Protein AF-A0A7C2FKB6-F1 (afdb_monomer_lite)

Radius of gyration: 24.94 Å; chains: 1; bounding box: 78×29×60 Å

Structure (mmCIF, N/CA/C/O backbone):
data_AF-A0A7C2FKB6-F1
#
_entry.id   AF-A0A7C2FKB6-F1
#
loop_
_atom_site.group_PDB
_atom_site.id
_atom_site.type_symbol
_atom_site.label_atom_id
_atom_site.label_alt_id
_atom_site.label_comp_id
_atom_site.label_asym_id
_atom_site.label_entity_id
_atom_site.label_seq_id
_atom_site.pdbx_PDB_ins_code
_atom_site.Cartn_x
_atom_site.Cartn_y
_atom_site.Cartn_z
_atom_site.occupancy
_atom_site.B_iso_or_equiv
_atom_site.auth_seq_id
_atom_site.auth_comp_id
_atom_site.auth_asym_id
_atom_site.auth_atom_id
_atom_site.pdbx_PDB_model_num
ATOM 1 N N . MET A 1 1 ? -55.615 -13.696 25.675 1.00 53.31 1 MET A N 1
ATOM 2 C CA . MET A 1 1 ? -54.176 -14.030 25.564 1.00 53.31 1 MET A CA 1
ATOM 3 C C . MET A 1 1 ? -53.402 -12.945 26.305 1.00 53.31 1 MET A C 1
ATOM 5 O O . MET A 1 1 ? -53.569 -11.784 25.963 1.00 53.31 1 MET A O 1
ATOM 9 N N . ARG A 1 2 ? -52.676 -13.266 27.385 1.00 56.66 2 ARG A N 1
ATOM 10 C CA . ARG A 1 2 ? -51.938 -12.260 28.176 1.00 56.66 2 ARG A CA 1
ATOM 11 C C . ARG A 1 2 ? -50.596 -11.983 27.500 1.00 56.66 2 ARG A C 1
ATOM 13 O O . ARG A 1 2 ? -49.701 -12.819 27.567 1.00 56.66 2 ARG A O 1
ATOM 20 N N . GLN A 1 3 ? -50.482 -10.831 26.847 1.00 67.38 3 GLN A N 1
ATOM 21 C CA . GLN A 1 3 ? -49.203 -10.312 26.373 1.00 67.38 3 GLN A CA 1
ATOM 22 C C . GLN A 1 3 ? -48.366 -9.927 27.600 1.00 67.38 3 GLN A C 1
ATOM 24 O O . GLN A 1 3 ? -48.766 -9.066 28.383 1.00 67.38 3 GLN A O 1
ATOM 29 N N . ARG A 1 4 ? -47.243 -10.618 27.818 1.00 73.94 4 ARG A N 1
ATOM 30 C CA . ARG A 1 4 ? -46.243 -10.221 28.813 1.00 73.94 4 ARG A CA 1
ATOM 31 C C . ARG A 1 4 ? -45.438 -9.075 28.200 1.00 73.94 4 ARG A C 1
ATOM 33 O O . ARG A 1 4 ? -44.721 -9.294 27.231 1.00 73.94 4 ARG A O 1
ATOM 40 N N . GLY A 1 5 ? -45.635 -7.862 28.711 1.00 76.00 5 GLY A N 1
ATOM 41 C CA . GLY A 1 5 ? -44.817 -6.703 28.360 1.00 76.00 5 GLY A CA 1
ATOM 42 C C . GLY A 1 5 ? -43.440 -6.789 29.018 1.00 76.00 5 GLY A C 1
ATOM 43 O O . GLY A 1 5 ? -43.306 -7.371 30.094 1.00 76.00 5 GLY A O 1
ATOM 44 N N . PHE A 1 6 ? -42.436 -6.221 28.355 1.00 77.75 6 PHE A N 1
ATOM 45 C CA . PHE A 1 6 ? -41.070 -6.098 28.864 1.00 77.75 6 PHE A CA 1
ATOM 46 C C . PHE A 1 6 ? -41.044 -5.232 30.132 1.00 77.75 6 PHE A C 1
ATOM 48 O O . PHE A 1 6 ? -41.723 -4.203 30.191 1.00 77.75 6 PHE A O 1
ATOM 55 N N . SER A 1 7 ? -40.259 -5.618 31.139 1.00 90.12 7 SER A N 1
ATOM 56 C CA . SER A 1 7 ? -40.026 -4.774 32.312 1.00 90.12 7 SER A CA 1
ATOM 57 C C . SER A 1 7 ? -39.153 -3.572 31.944 1.00 90.12 7 SER A C 1
ATOM 59 O O . SER A 1 7 ? -38.184 -3.691 31.193 1.00 90.12 7 SER A O 1
ATOM 61 N N . VAL A 1 8 ? -39.434 -2.404 32.530 1.00 87.81 8 VAL A N 1
ATOM 62 C CA . VAL A 1 8 ? -38.560 -1.221 32.405 1.00 87.81 8 VAL A CA 1
ATOM 63 C C . VAL A 1 8 ? -37.148 -1.535 32.916 1.00 87.81 8 VAL A C 1
ATOM 65 O O . VAL A 1 8 ? -36.162 -1.077 32.344 1.00 87.81 8 VAL A O 1
ATOM 68 N N . VAL A 1 9 ? -37.038 -2.376 33.948 1.00 92.19 9 VAL A N 1
ATOM 69 C CA . VAL A 1 9 ? -35.746 -2.803 34.503 1.00 92.19 9 VAL A CA 1
ATOM 70 C C . VAL A 1 9 ? -34.981 -3.690 33.516 1.00 92.19 9 VAL A C 1
ATOM 72 O O . VAL A 1 9 ? -33.766 -3.554 33.397 1.00 92.19 9 VAL A O 1
ATOM 75 N N . GLU A 1 10 ? -35.671 -4.548 32.760 1.00 91.50 10 GLU A N 1
ATOM 76 C CA . GLU A 1 10 ? -35.038 -5.376 31.721 1.00 91.50 10 GLU A CA 1
ATOM 77 C C . GLU A 1 10 ? -34.448 -4.519 30.601 1.00 91.50 10 GLU A C 1
ATOM 79 O O . GLU A 1 10 ? -33.323 -4.763 30.164 1.00 91.50 10 GLU A O 1
ATOM 84 N N . LEU A 1 11 ? -35.168 -3.478 30.174 1.00 90.56 11 LEU A N 1
ATOM 85 C CA . LEU A 1 11 ? -34.663 -2.556 29.160 1.00 90.56 11 LEU A CA 1
ATOM 86 C C . LEU A 1 11 ? -33.451 -1.758 29.675 1.00 90.56 11 LEU A C 1
ATOM 88 O O . LEU A 1 11 ? -32.474 -1.586 28.947 1.00 90.56 11 LEU A O 1
ATOM 92 N N . LEU A 1 12 ? -33.478 -1.321 30.938 1.00 93.06 12 LEU A N 1
ATOM 93 C CA . LEU A 1 12 ? -32.374 -0.576 31.552 1.00 93.06 12 LEU A CA 1
ATOM 94 C C . LEU A 1 12 ? -31.088 -1.404 31.644 1.00 93.06 12 LEU A C 1
ATOM 96 O O . LEU A 1 12 ? -30.017 -0.920 31.276 1.00 93.06 12 LEU A O 1
ATOM 100 N N . VAL A 1 13 ? -31.183 -2.661 32.088 1.00 93.62 13 VAL A N 1
ATOM 101 C CA . VAL A 1 13 ? -30.019 -3.558 32.157 1.00 93.62 13 VAL A CA 1
ATOM 102 C C . VAL A 1 13 ? -29.491 -3.867 30.754 1.00 93.62 13 VAL A C 1
ATOM 104 O O . VAL A 1 13 ? -28.278 -3.855 30.544 1.00 93.62 13 VAL A O 1
ATOM 107 N N . ALA A 1 14 ? -30.372 -4.069 29.770 1.00 93.94 14 ALA A N 1
ATOM 108 C CA . ALA A 1 14 ? -29.958 -4.306 28.389 1.00 93.94 14 ALA A CA 1
ATOM 109 C C . ALA A 1 14 ? -29.161 -3.123 27.810 1.00 93.94 14 ALA A C 1
ATOM 111 O O . ALA A 1 14 ? -28.090 -3.321 27.235 1.00 93.94 14 ALA A O 1
ATOM 112 N N . MET A 1 15 ? -29.630 -1.887 28.010 1.00 93.56 15 MET A N 1
ATOM 113 C CA . MET A 1 15 ? -28.912 -0.692 27.551 1.00 93.56 15 MET A CA 1
ATOM 114 C C . MET A 1 15 ? -27.571 -0.509 28.272 1.00 93.56 15 MET A C 1
ATOM 116 O O . MET A 1 15 ? -26.589 -0.136 27.631 1.00 93.56 15 MET A O 1
ATOM 120 N N . ALA A 1 16 ? -27.499 -0.823 29.571 1.00 94.94 16 ALA A N 1
ATOM 121 C CA . ALA A 1 16 ? -26.249 -0.786 30.328 1.00 94.94 16 ALA A CA 1
ATOM 122 C C . ALA A 1 16 ? -25.201 -1.761 29.762 1.00 94.94 16 ALA A C 1
ATOM 124 O O . ALA A 1 16 ? -24.047 -1.380 29.570 1.00 94.94 16 ALA A O 1
ATOM 125 N N . VAL A 1 17 ? -25.600 -2.991 29.421 1.00 94.62 17 VAL A N 1
ATOM 126 C CA . VAL A 1 17 ? -24.695 -3.976 28.804 1.00 94.62 17 VAL A CA 1
ATOM 127 C C . VAL A 1 17 ? -24.233 -3.514 27.417 1.00 94.62 17 VAL A C 1
ATOM 129 O O . VAL A 1 17 ? -23.036 -3.555 27.131 1.00 94.62 17 VAL A O 1
ATOM 132 N N . VAL A 1 18 ? -25.140 -3.012 26.569 1.00 93.56 18 VAL A N 1
ATOM 133 C CA . VAL A 1 18 ? -24.782 -2.502 25.230 1.00 93.56 18 VAL A CA 1
ATOM 134 C C . VAL A 1 18 ? -23.832 -1.303 25.318 1.00 93.56 18 VAL A C 1
ATOM 136 O O . VAL A 1 18 ? -22.884 -1.234 24.539 1.00 93.56 18 VAL A O 1
ATOM 139 N N . ALA A 1 19 ? -24.020 -0.395 26.282 1.00 94.38 19 ALA A N 1
ATOM 140 C CA . ALA A 1 19 ? -23.134 0.751 26.486 1.00 94.38 19 ALA A CA 1
ATOM 141 C C . ALA A 1 19 ? -21.702 0.326 26.861 1.00 94.38 19 ALA A C 1
ATOM 143 O O . ALA A 1 19 ? -20.738 0.854 26.304 1.00 94.38 19 ALA A O 1
ATOM 144 N N . ILE A 1 20 ? -21.560 -0.667 27.747 1.00 93.50 20 ILE A N 1
ATOM 145 C CA . ILE A 1 20 ? -20.255 -1.227 28.132 1.00 93.50 20 ILE A CA 1
ATOM 146 C C . ILE A 1 20 ? -19.579 -1.879 26.918 1.00 93.50 20 ILE A C 1
ATOM 148 O O . ILE A 1 20 ? -18.412 -1.605 26.643 1.00 93.50 20 ILE A O 1
ATOM 152 N N . LEU A 1 21 ? -20.308 -2.698 26.152 1.00 92.94 21 LEU A N 1
ATOM 153 C CA . LEU A 1 21 ? -19.768 -3.347 24.952 1.00 92.94 21 LEU A CA 1
ATOM 154 C C . LEU A 1 21 ? -19.347 -2.322 23.887 1.00 92.94 21 LEU A C 1
ATOM 156 O O . LEU A 1 21 ? -18.250 -2.421 23.335 1.00 92.94 21 LEU A O 1
ATOM 160 N N . ALA A 1 22 ? -20.179 -1.310 23.626 1.00 88.69 22 ALA A N 1
ATOM 161 C CA . ALA A 1 22 ? -19.892 -0.269 22.644 1.00 88.69 22 ALA A CA 1
ATOM 162 C C . ALA A 1 22 ? -18.623 0.527 22.995 1.00 88.69 22 ALA A C 1
ATOM 164 O O . ALA A 1 22 ? -17.810 0.795 22.107 1.00 88.69 22 ALA A O 1
ATOM 165 N N . ALA A 1 23 ? -18.407 0.834 24.279 1.00 88.94 23 ALA A N 1
ATOM 166 C CA . ALA A 1 23 ? -17.229 1.566 24.747 1.00 88.94 23 ALA A CA 1
ATOM 167 C C . ALA A 1 23 ? -15.903 0.851 24.419 1.00 88.94 23 ALA A C 1
ATOM 169 O O . ALA A 1 23 ? -14.921 1.507 24.071 1.00 88.94 23 ALA A O 1
ATOM 170 N N . PHE A 1 24 ? -15.868 -0.486 24.464 1.00 85.00 24 PHE A N 1
ATOM 171 C CA . PHE A 1 24 ? -14.672 -1.261 24.106 1.00 85.00 24 PHE A CA 1
ATOM 172 C C . PHE A 1 24 ? -14.496 -1.464 22.592 1.00 85.00 24 PHE A C 1
ATOM 174 O O . PHE A 1 24 ? -13.364 -1.580 22.113 1.00 85.00 24 PHE A O 1
ATOM 181 N N . ILE A 1 25 ? -15.591 -1.522 21.827 1.00 84.00 25 ILE A N 1
ATOM 182 C CA . ILE A 1 25 ? -15.566 -1.857 20.392 1.00 84.00 25 ILE A CA 1
ATOM 183 C C . ILE A 1 25 ? -15.126 -0.665 19.527 1.00 84.00 25 ILE A C 1
ATOM 185 O O . ILE A 1 25 ? -14.315 -0.841 18.615 1.00 84.00 25 ILE A O 1
ATOM 189 N N . ILE A 1 26 ? -15.614 0.545 19.817 1.00 78.06 26 ILE A N 1
ATOM 190 C CA . ILE A 1 26 ? -15.359 1.756 19.013 1.00 78.06 26 ILE A CA 1
ATOM 191 C C . ILE A 1 26 ? -13.858 2.044 18.783 1.00 78.06 26 ILE A C 1
ATOM 193 O O . ILE A 1 26 ? -13.469 2.191 17.619 1.00 78.06 26 ILE A O 1
ATOM 197 N N . PRO A 1 27 ? -12.979 2.086 19.810 1.00 74.56 27 PRO A N 1
ATOM 198 C CA . PRO A 1 27 ? -11.566 2.410 19.591 1.00 74.56 27 PRO A CA 1
ATOM 199 C C . PRO A 1 27 ? -10.828 1.339 18.774 1.00 74.56 27 PRO A C 1
ATOM 201 O O . PRO A 1 27 ? -9.968 1.664 17.956 1.00 74.56 27 PRO A O 1
ATOM 204 N N . ARG A 1 28 ? -11.187 0.058 18.938 1.00 71.00 28 ARG A N 1
ATOM 205 C CA . ARG A 1 28 ? -10.584 -1.045 18.170 1.00 71.00 28 ARG A CA 1
ATOM 206 C C . ARG A 1 28 ? -11.005 -1.027 16.703 1.00 71.00 28 ARG A C 1
ATOM 208 O O . ARG A 1 28 ? -10.193 -1.318 15.827 1.00 71.00 28 ARG A O 1
ATOM 215 N N . TYR A 1 29 ? -12.256 -0.666 16.433 1.00 73.50 29 TYR A N 1
ATOM 216 C CA . TYR A 1 29 ? -12.793 -0.624 15.077 1.00 73.50 29 TYR A CA 1
ATOM 217 C C . TYR A 1 29 ? -12.130 0.457 14.210 1.00 73.50 29 TYR A C 1
ATOM 219 O O . TYR A 1 29 ? -11.814 0.208 13.046 1.00 73.50 29 TYR A O 1
ATOM 227 N N . ALA A 1 30 ? -11.859 1.635 14.784 1.00 70.62 30 ALA A N 1
ATOM 228 C CA . ALA A 1 30 ? -11.190 2.729 14.079 1.00 70.62 30 ALA A CA 1
ATOM 229 C C . ALA A 1 30 ? -9.748 2.371 13.671 1.00 70.62 30 ALA A C 1
ATOM 231 O O . ALA A 1 30 ? -9.355 2.596 12.528 1.00 70.62 30 ALA A O 1
ATOM 232 N N . ALA A 1 31 ? -8.980 1.748 14.572 1.00 69.81 31 ALA A N 1
ATOM 233 C CA . ALA A 1 31 ? -7.616 1.310 14.275 1.00 69.81 31 ALA A CA 1
ATOM 234 C C . ALA A 1 31 ? -7.582 0.206 13.200 1.00 69.81 31 ALA A C 1
ATOM 236 O O . ALA A 1 31 ? -6.798 0.287 12.257 1.00 69.81 31 ALA A O 1
ATOM 237 N N . SER A 1 32 ? -8.479 -0.783 13.295 1.00 69.94 32 SER A N 1
ATOM 238 C CA . SER A 1 32 ? -8.534 -1.909 12.353 1.00 69.94 32 SER A CA 1
ATOM 239 C C . SER A 1 32 ? -8.853 -1.477 10.919 1.00 69.94 32 SER A C 1
ATOM 241 O O . SER A 1 32 ? -8.272 -2.027 9.985 1.00 69.94 32 SER A O 1
ATOM 243 N N . ARG A 1 33 ? -9.721 -0.474 10.722 1.00 73.00 33 ARG A N 1
ATOM 244 C CA . ARG A 1 33 ? -10.016 0.061 9.382 1.00 73.00 33 ARG A CA 1
ATOM 245 C C . ARG A 1 33 ? -8.803 0.725 8.737 1.00 73.00 33 ARG A C 1
ATOM 247 O O . ARG A 1 33 ? -8.547 0.482 7.561 1.00 73.00 33 ARG A O 1
ATOM 254 N N . ASN A 1 34 ? -8.049 1.514 9.498 1.00 72.56 34 ASN A N 1
ATOM 255 C CA . ASN A 1 34 ? -6.856 2.187 8.984 1.00 72.56 34 ASN A CA 1
ATOM 256 C C . ASN A 1 34 ? -5.767 1.175 8.607 1.00 72.56 34 ASN A C 1
ATOM 258 O O . ASN A 1 34 ? -5.166 1.289 7.543 1.00 72.56 34 ASN A O 1
ATOM 262 N N . THR A 1 35 ? -5.553 0.150 9.436 1.00 75.06 35 THR A N 1
ATOM 263 C CA . THR A 1 35 ? -4.607 -0.932 9.132 1.00 75.06 35 THR A CA 1
ATOM 264 C C . THR A 1 35 ? -5.040 -1.735 7.907 1.00 75.06 35 THR A C 1
ATOM 266 O O . THR A 1 35 ? -4.232 -1.939 7.012 1.00 75.06 35 THR A O 1
ATOM 269 N N . ALA A 1 36 ? -6.322 -2.097 7.794 1.00 74.38 36 ALA A N 1
ATOM 270 C CA . ALA A 1 36 ? -6.827 -2.834 6.634 1.00 74.38 36 ALA A CA 1
ATOM 271 C C . ALA A 1 36 ? -6.657 -2.057 5.315 1.00 74.38 36 ALA A C 1
ATOM 273 O O . ALA A 1 36 ? -6.316 -2.645 4.291 1.00 74.38 36 ALA A O 1
ATOM 274 N N . GLN A 1 37 ? -6.858 -0.735 5.333 1.00 76.69 37 GLN A N 1
ATOM 275 C CA . GLN A 1 37 ? -6.593 0.116 4.168 1.00 76.69 37 GLN A CA 1
ATOM 276 C C . GLN A 1 37 ? -5.103 0.150 3.810 1.00 76.69 37 GLN A C 1
ATOM 278 O O . GLN A 1 37 ? -4.756 0.069 2.632 1.00 76.69 37 GLN A O 1
ATOM 283 N N . GLN A 1 38 ? -4.219 0.223 4.810 1.00 76.12 38 GLN A N 1
ATOM 284 C CA . GLN A 1 38 ? -2.776 0.177 4.577 1.00 76.12 38 GLN A CA 1
ATOM 285 C C . GLN A 1 38 ? -2.324 -1.179 4.027 1.00 76.12 38 GLN A C 1
ATOM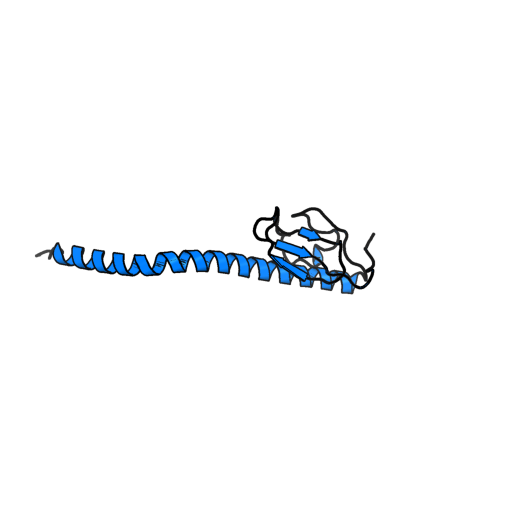 287 O O . GLN A 1 38 ? -1.520 -1.218 3.102 1.00 76.12 38 GLN A O 1
ATOM 292 N N . ASP A 1 39 ? -2.861 -2.281 4.544 1.00 81.25 39 ASP A N 1
ATOM 293 C CA . ASP A 1 39 ? -2.528 -3.629 4.084 1.00 81.25 39 ASP A CA 1
ATOM 294 C C . ASP A 1 39 ? -3.005 -3.869 2.645 1.00 81.25 39 ASP A C 1
ATOM 296 O O . ASP A 1 39 ? -2.260 -4.413 1.829 1.00 81.25 39 ASP A O 1
ATOM 300 N N . ALA A 1 40 ? -4.206 -3.395 2.295 1.00 80.38 40 ALA A N 1
ATOM 301 C CA . ALA A 1 40 ? -4.717 -3.458 0.926 1.00 80.38 40 ALA A CA 1
ATOM 302 C C . ALA A 1 40 ? -3.843 -2.655 -0.054 1.00 80.38 40 ALA A C 1
ATOM 304 O O . ALA A 1 40 ? -3.532 -3.121 -1.155 1.00 80.38 40 ALA A O 1
ATOM 305 N N . ALA A 1 41 ? -3.402 -1.465 0.355 1.00 77.44 41 ALA A N 1
ATOM 306 C CA . ALA A 1 41 ? -2.515 -0.645 -0.456 1.00 77.44 41 ALA A CA 1
ATOM 307 C C . ALA A 1 41 ? -1.114 -1.265 -0.587 1.00 77.44 41 ALA A C 1
ATOM 309 O O . ALA A 1 41 ? -0.576 -1.295 -1.691 1.00 77.44 41 ALA A O 1
ATOM 310 N N . ARG A 1 42 ? -0.557 -1.860 0.478 1.00 80.19 42 ARG A N 1
ATOM 311 C CA . ARG A 1 42 ? 0.695 -2.640 0.403 1.00 80.19 42 ARG A CA 1
ATOM 312 C C . ARG A 1 42 ? 0.585 -3.807 -0.566 1.00 80.19 42 ARG A C 1
ATOM 314 O O . ARG A 1 42 ? 1.472 -3.981 -1.392 1.00 80.19 42 ARG A O 1
ATOM 321 N N . ALA A 1 43 ? -0.501 -4.576 -0.499 1.00 83.56 43 ALA A N 1
ATOM 322 C CA . ALA A 1 43 ? -0.730 -5.697 -1.407 1.00 83.56 43 ALA A CA 1
ATOM 323 C C . ALA A 1 43 ? -0.797 -5.233 -2.871 1.00 83.56 43 ALA A C 1
ATOM 325 O O . ALA A 1 43 ? -0.168 -5.829 -3.747 1.00 83.56 43 ALA A O 1
ATOM 326 N N . THR A 1 44 ? -1.495 -4.122 -3.122 1.00 83.56 44 THR A N 1
ATOM 327 C CA . THR A 1 44 ? -1.552 -3.492 -4.448 1.00 83.56 44 THR A CA 1
ATOM 328 C C . THR A 1 44 ? -0.158 -3.064 -4.901 1.00 83.56 44 THR A C 1
ATOM 330 O O . THR A 1 44 ? 0.264 -3.414 -6.001 1.00 83.56 44 THR A O 1
ATOM 333 N N . ALA A 1 45 ? 0.605 -2.405 -4.032 1.00 78.81 45 ALA A N 1
ATOM 334 C CA . ALA A 1 45 ? 1.964 -1.974 -4.324 1.00 78.81 45 ALA A CA 1
ATOM 335 C C . ALA A 1 45 ? 2.877 -3.151 -4.699 1.00 78.81 45 ALA A C 1
ATOM 337 O O . ALA A 1 45 ? 3.593 -3.084 -5.695 1.00 78.81 45 ALA 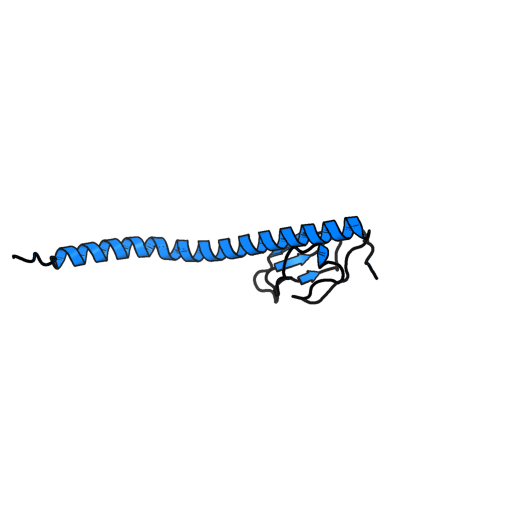A O 1
ATOM 338 N N . SER A 1 46 ? 2.823 -4.252 -3.946 1.00 82.38 46 SER A N 1
ATOM 339 C CA . SER A 1 46 ? 3.591 -5.467 -4.240 1.00 82.38 46 SER A CA 1
ATOM 340 C C . SER A 1 46 ? 3.184 -6.119 -5.564 1.00 82.38 46 SER A C 1
ATOM 342 O O . SER A 1 46 ? 4.031 -6.680 -6.253 1.00 82.38 46 SER A O 1
ATOM 344 N N . SER A 1 47 ? 1.913 -6.026 -5.966 1.00 85.56 47 SER A N 1
ATOM 345 C CA . SER A 1 47 ? 1.482 -6.514 -7.282 1.00 85.56 47 SER A CA 1
ATOM 346 C C . SER A 1 47 ? 2.051 -5.671 -8.431 1.00 85.56 47 SER A C 1
ATOM 348 O O . SER A 1 47 ? 2.521 -6.218 -9.428 1.00 85.56 47 SER A O 1
ATOM 350 N N . LEU A 1 48 ? 2.094 -4.345 -8.265 1.00 83.50 48 LEU A N 1
ATOM 351 C CA . LEU A 1 48 ? 2.687 -3.430 -9.242 1.00 83.50 48 LEU A CA 1
ATOM 352 C C . LEU A 1 48 ? 4.205 -3.606 -9.316 1.00 83.50 48 LEU A C 1
ATOM 354 O O . LEU A 1 48 ? 4.775 -3.578 -10.403 1.00 83.50 48 LEU A O 1
ATOM 358 N N . LEU A 1 49 ? 4.846 -3.876 -8.178 1.00 81.56 49 LEU A N 1
ATOM 359 C CA . LEU A 1 49 ? 6.253 -4.253 -8.099 1.00 81.56 49 LEU A CA 1
ATOM 360 C C . LEU A 1 49 ? 6.573 -5.413 -9.047 1.00 81.56 49 LEU A C 1
ATOM 362 O O . LEU A 1 49 ? 7.451 -5.304 -9.902 1.00 81.56 49 LEU A O 1
ATOM 366 N N . MET A 1 50 ? 5.815 -6.505 -8.920 1.00 86.12 50 MET A N 1
ATOM 367 C CA . MET A 1 50 ? 5.965 -7.692 -9.757 1.00 86.12 50 MET A CA 1
ATOM 368 C C . MET A 1 50 ? 5.722 -7.387 -11.236 1.00 86.12 50 MET A C 1
ATOM 370 O O . MET A 1 50 ? 6.407 -7.950 -12.093 1.00 86.12 50 MET A O 1
ATOM 374 N N . ALA A 1 51 ? 4.779 -6.492 -11.546 1.00 87.31 51 ALA A N 1
ATOM 375 C CA . ALA A 1 51 ? 4.521 -6.055 -12.913 1.00 87.31 51 ALA A CA 1
ATOM 376 C C . ALA A 1 51 ? 5.745 -5.345 -13.515 1.00 87.31 51 ALA A C 1
ATOM 378 O O . ALA A 1 51 ? 6.177 -5.686 -14.616 1.00 87.31 51 ALA A O 1
ATOM 379 N N . VAL A 1 52 ? 6.363 -4.428 -12.763 1.00 84.12 52 VAL A N 1
ATOM 380 C CA . VAL A 1 52 ? 7.594 -3.731 -13.170 1.00 84.12 52 VAL A CA 1
ATOM 381 C C . VAL A 1 52 ? 8.768 -4.702 -13.311 1.00 84.12 52 VAL A C 1
ATOM 383 O O . VAL A 1 52 ? 9.494 -4.635 -14.302 1.00 84.12 52 VAL A O 1
ATOM 386 N N . THR A 1 53 ? 8.935 -5.659 -12.392 1.00 83.94 53 THR A N 1
ATOM 387 C CA . THR A 1 53 ? 9.989 -6.686 -12.509 1.00 83.94 53 THR A CA 1
ATOM 388 C C . THR A 1 53 ? 9.799 -7.556 -13.753 1.00 83.94 53 THR A C 1
ATOM 390 O O . THR A 1 53 ? 10.760 -7.877 -14.456 1.00 83.94 53 THR A O 1
ATOM 393 N N . SER A 1 54 ? 8.553 -7.926 -14.054 1.00 88.56 54 SER A N 1
ATOM 394 C CA . SER A 1 54 ? 8.213 -8.730 -15.231 1.00 88.56 54 SER A CA 1
ATOM 395 C C . SER A 1 54 ? 8.469 -7.958 -16.525 1.00 88.56 54 SER A C 1
ATOM 397 O O . SER A 1 54 ? 9.037 -8.510 -17.468 1.00 88.56 54 SER A O 1
ATOM 399 N N . TYR A 1 55 ? 8.129 -6.667 -16.545 1.00 87.38 55 TYR A N 1
ATOM 400 C CA . TYR A 1 55 ? 8.439 -5.772 -17.656 1.00 87.38 55 TYR A CA 1
ATOM 401 C C . TYR A 1 55 ? 9.951 -5.663 -17.890 1.00 87.38 55 TYR A C 1
ATOM 403 O O . TYR A 1 55 ? 10.402 -5.801 -19.027 1.00 87.38 55 TYR A O 1
ATOM 411 N N . TYR A 1 56 ? 10.744 -5.483 -16.829 1.00 85.25 56 TYR A N 1
ATOM 412 C CA . TYR A 1 56 ? 12.206 -5.445 -16.926 1.00 85.25 56 TYR A CA 1
ATOM 413 C C . TYR A 1 56 ? 12.777 -6.763 -17.463 1.00 85.25 56 TYR A C 1
ATOM 415 O O . TYR A 1 56 ? 13.634 -6.755 -18.342 1.00 85.25 56 TYR A O 1
ATOM 423 N N . THR A 1 57 ? 12.250 -7.900 -17.002 1.00 87.38 57 THR A N 1
ATOM 424 C CA . THR A 1 57 ? 12.667 -9.232 -17.474 1.00 87.38 57 THR A CA 1
ATOM 425 C C . THR A 1 57 ? 12.392 -9.424 -18.971 1.00 87.38 57 THR A C 1
ATOM 427 O O . THR A 1 57 ? 13.165 -10.089 -19.655 1.00 87.38 57 THR A O 1
ATOM 430 N N . ALA A 1 58 ? 11.314 -8.832 -19.494 1.00 88.81 58 ALA A N 1
ATOM 431 C CA . ALA A 1 58 ? 10.957 -8.916 -20.909 1.00 88.81 58 ALA A CA 1
ATOM 432 C C . ALA A 1 58 ? 11.693 -7.893 -21.793 1.00 88.81 58 ALA A C 1
ATOM 434 O O . ALA A 1 58 ? 12.053 -8.204 -22.926 1.00 88.81 58 ALA A O 1
ATOM 435 N N . SER A 1 59 ? 11.900 -6.678 -21.285 1.00 86.25 59 SER A N 1
ATOM 436 C CA . SER A 1 59 ? 12.349 -5.521 -22.076 1.00 86.25 59 SER A CA 1
ATOM 437 C C . SER A 1 59 ? 13.836 -5.211 -21.896 1.00 86.25 59 SER A C 1
ATOM 439 O O . SER A 1 59 ? 14.420 -4.488 -22.697 1.00 86.25 59 SER A O 1
ATOM 441 N N . GLY A 1 60 ? 14.455 -5.714 -20.824 1.00 85.12 60 GLY A N 1
ATOM 442 C CA . GLY A 1 60 ? 15.832 -5.402 -20.431 1.00 85.12 60 GLY A CA 1
ATOM 443 C C . GLY A 1 60 ? 16.038 -3.972 -19.914 1.00 85.12 60 GLY A C 1
ATOM 444 O O . GLY A 1 60 ? 17.166 -3.595 -19.606 1.00 85.12 60 GLY A O 1
ATOM 445 N N . CYS A 1 61 ? 14.972 -3.175 -19.820 1.00 83.88 61 CYS A N 1
ATOM 446 C CA . CYS A 1 61 ? 14.979 -1.785 -19.377 1.00 83.88 61 CYS A CA 1
ATOM 447 C C . CYS A 1 61 ? 13.741 -1.473 -18.527 1.00 83.88 61 CYS A C 1
ATOM 449 O O . CYS A 1 61 ? 12.729 -2.173 -18.595 1.00 83.88 61 CYS A O 1
ATOM 451 N N . TYR A 1 62 ? 13.834 -0.432 -17.702 1.00 82.69 62 TYR A N 1
ATOM 452 C CA . TYR A 1 62 ? 12.718 0.055 -16.892 1.00 82.69 62 TYR A CA 1
ATOM 453 C C . TYR A 1 62 ? 11.858 1.049 -17.678 1.00 82.69 62 TYR A C 1
ATOM 455 O O . TYR A 1 62 ? 12.387 1.782 -18.521 1.00 82.69 62 TYR A O 1
ATOM 463 N N . PRO A 1 63 ? 10.540 1.096 -17.422 1.00 82.81 63 PRO A N 1
ATOM 464 C CA . PRO A 1 63 ? 9.672 2.073 -18.055 1.00 82.81 63 PRO A CA 1
ATOM 465 C C . PRO A 1 63 ? 9.984 3.484 -17.544 1.00 82.81 63 PRO A C 1
ATOM 467 O O . PRO A 1 63 ? 10.545 3.649 -16.455 1.00 82.81 63 PRO A O 1
ATOM 470 N N . ARG A 1 64 ? 9.634 4.489 -18.354 1.00 82.69 64 ARG A N 1
ATOM 471 C CA . ARG A 1 64 ? 9.867 5.899 -18.034 1.00 82.69 64 ARG A CA 1
ATOM 472 C C . ARG A 1 64 ? 9.067 6.361 -16.824 1.00 82.69 64 ARG A C 1
ATOM 474 O O . ARG A 1 64 ? 7.933 5.926 -16.630 1.00 82.69 64 ARG A O 1
ATOM 481 N N . ASP A 1 65 ? 9.664 7.291 -16.088 1.00 81.06 65 ASP A N 1
ATOM 482 C CA . ASP A 1 65 ? 9.000 8.085 -15.058 1.00 81.06 65 ASP A CA 1
ATOM 483 C C . ASP A 1 65 ? 7.723 8.731 -15.602 1.00 81.06 65 ASP A C 1
ATOM 485 O O . ASP A 1 65 ? 7.693 9.242 -16.729 1.00 81.06 65 ASP A O 1
ATOM 489 N N . VAL A 1 66 ? 6.666 8.700 -14.802 1.00 81.56 66 VAL A N 1
ATOM 490 C CA . VAL A 1 66 ? 5.368 9.280 -15.146 1.00 81.56 66 VAL A CA 1
ATOM 491 C C . VAL A 1 66 ? 4.825 10.041 -13.952 1.00 81.56 66 VAL A C 1
ATOM 493 O O . VAL A 1 66 ? 5.307 9.905 -12.838 1.00 81.56 66 VAL A O 1
ATOM 496 N N . GLY A 1 67 ? 3.817 10.875 -14.196 1.00 78.00 67 GLY A N 1
ATOM 497 C CA . GLY A 1 67 ? 3.115 11.527 -13.105 1.00 78.00 67 GLY A CA 1
ATOM 498 C C . GLY A 1 67 ? 2.302 10.533 -12.281 1.00 78.00 67 GLY A C 1
ATOM 499 O O . GLY A 1 67 ? 2.099 9.364 -12.627 1.00 78.00 67 GLY A O 1
ATOM 500 N N . VAL A 1 68 ? 1.740 11.042 -11.201 1.00 79.38 68 VAL A N 1
ATOM 501 C CA . VAL A 1 68 ? 1.027 10.184 -10.264 1.00 79.38 68 VAL A CA 1
ATOM 502 C C . VAL A 1 68 ? -0.329 9.781 -10.808 1.00 79.38 68 VAL A C 1
ATOM 504 O O . VAL A 1 68 ? -0.997 10.556 -11.494 1.00 79.38 68 VAL A O 1
ATOM 507 N N . GLY A 1 69 ? -0.715 8.536 -10.541 1.00 80.31 69 GLY A N 1
ATOM 508 C CA . GLY A 1 69 ? -1.943 7.955 -11.063 1.00 80.31 69 GLY A CA 1
ATOM 509 C C . GLY A 1 69 ? -1.890 7.669 -12.561 1.00 80.31 69 GLY A C 1
ATOM 510 O O . GLY A 1 69 ? -2.855 7.134 -13.108 1.00 80.31 69 GLY A O 1
ATOM 511 N N . THR A 1 70 ? -0.773 7.976 -13.228 1.00 84.88 70 THR A N 1
ATOM 512 C CA . THR A 1 70 ? -0.537 7.561 -14.606 1.00 84.88 70 THR A CA 1
ATOM 513 C C . THR A 1 70 ? 0.280 6.284 -14.653 1.00 84.88 70 THR A C 1
ATOM 515 O O . THR A 1 70 ? 1.265 6.115 -13.945 1.00 84.88 70 THR A O 1
ATOM 518 N N . MET A 1 71 ? -0.156 5.365 -15.510 1.00 86.00 71 MET A N 1
ATOM 519 C CA . MET A 1 71 ? 0.546 4.114 -15.745 1.00 86.00 71 MET A CA 1
ATOM 520 C C . MET A 1 71 ? 1.721 4.348 -16.703 1.00 86.00 71 MET A C 1
ATOM 522 O O . MET A 1 71 ? 1.512 4.941 -17.768 1.00 86.00 71 MET A O 1
ATOM 526 N N . PRO A 1 72 ? 2.921 3.828 -16.399 1.00 84.56 72 PRO A N 1
ATOM 527 C CA . PRO A 1 72 ? 4.037 3.862 -17.332 1.00 84.56 72 PRO A CA 1
ATOM 528 C C . PRO A 1 72 ? 3.719 3.122 -18.638 1.00 84.56 72 PRO A C 1
ATOM 530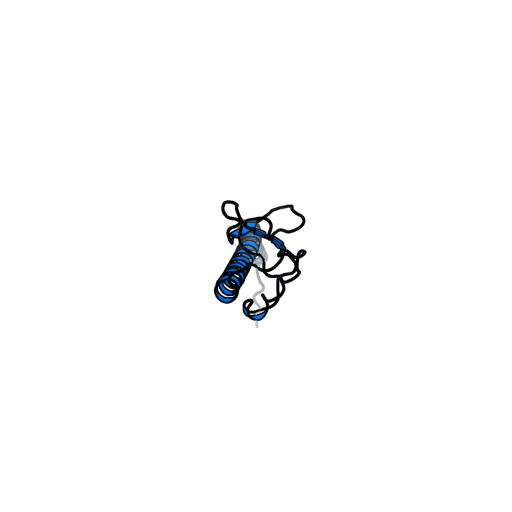 O O . PRO A 1 72 ? 3.057 2.076 -18.650 1.00 84.56 72 PRO A O 1
ATOM 533 N N . ALA A 1 73 ? 4.206 3.654 -19.759 1.00 85.12 73 ALA A N 1
ATOM 534 C CA . ALA A 1 73 ? 3.996 3.046 -21.069 1.00 85.12 73 ALA A CA 1
ATOM 535 C C . ALA A 1 73 ? 4.578 1.620 -21.119 1.00 85.12 73 ALA A C 1
ATOM 537 O O . ALA A 1 73 ? 5.652 1.355 -20.588 1.00 85.12 73 ALA A O 1
ATOM 538 N N . GLY A 1 74 ? 3.852 0.693 -21.751 1.00 84.62 74 GLY A N 1
ATOM 539 C CA . GLY A 1 74 ? 4.273 -0.707 -21.883 1.00 84.62 74 GLY A CA 1
ATOM 540 C C . GLY A 1 74 ? 4.018 -1.586 -20.654 1.00 84.62 74 GLY A C 1
ATOM 541 O O . GLY A 1 74 ? 4.111 -2.805 -20.767 1.00 84.62 74 GLY A O 1
ATOM 542 N N . LEU A 1 75 ? 3.615 -1.014 -19.512 1.00 86.38 75 LEU A N 1
ATOM 543 C CA . LEU A 1 75 ? 3.335 -1.785 -18.298 1.00 86.38 75 LEU A CA 1
ATOM 544 C C . LEU A 1 75 ? 1.944 -2.450 -18.290 1.00 86.38 75 LEU A C 1
ATOM 546 O O . LEU A 1 75 ? 1.720 -3.403 -17.548 1.00 86.38 75 LEU A O 1
ATOM 550 N N . ALA A 1 76 ? 1.024 -1.980 -19.140 1.00 87.81 76 ALA A N 1
ATOM 551 C CA . ALA A 1 76 ? -0.364 -2.453 -19.220 1.00 87.81 76 ALA A CA 1
ATOM 552 C C . ALA A 1 76 ? -0.534 -3.988 -19.277 1.00 87.81 76 ALA A C 1
ATOM 554 O O . ALA A 1 76 ? -1.416 -4.496 -18.593 1.00 87.81 76 ALA A O 1
ATOM 555 N N . PRO A 1 77 ? 0.285 -4.754 -20.029 1.00 89.06 77 PRO A N 1
ATOM 556 C CA . PRO A 1 77 ? 0.155 -6.212 -20.094 1.00 89.06 77 PRO A CA 1
ATOM 557 C C . PRO A 1 77 ? 0.547 -6.931 -18.796 1.00 89.06 77 PRO A C 1
ATOM 559 O O . PRO A 1 77 ? 0.189 -8.091 -18.609 1.00 89.06 77 PRO A O 1
ATOM 562 N N . TYR A 1 78 ? 1.307 -6.268 -17.923 1.00 87.38 78 TYR A N 1
ATOM 563 C CA . TYR A 1 78 ? 1.858 -6.841 -16.694 1.00 87.38 78 TYR A CA 1
ATOM 564 C C . TYR A 1 78 ? 1.037 -6.471 -15.456 1.00 87.38 78 TYR A C 1
ATOM 566 O O . TYR A 1 78 ? 1.156 -7.117 -14.417 1.00 87.38 78 TYR A O 1
ATOM 574 N N . VAL A 1 79 ? 0.188 -5.447 -15.563 1.00 86.88 79 VAL A N 1
ATOM 575 C CA . VAL A 1 79 ? -0.744 -5.047 -14.510 1.00 86.88 79 VAL A CA 1
ATOM 576 C C . VAL A 1 79 ? -2.070 -5.764 -14.751 1.00 86.88 79 VAL A C 1
ATOM 578 O O . VAL A 1 79 ? -2.757 -5.513 -15.734 1.00 86.88 79 VAL A O 1
ATOM 581 N N . GLY A 1 80 ? -2.465 -6.651 -13.837 1.00 80.31 80 GLY A N 1
ATOM 582 C CA . GLY A 1 80 ? -3.720 -7.414 -13.928 1.00 80.31 80 GLY A CA 1
ATOM 583 C C . GLY A 1 80 ? -5.004 -6.596 -13.713 1.00 80.31 80 GLY A C 1
ATOM 584 O O . GLY A 1 80 ? -6.027 -7.167 -13.340 1.00 80.31 80 GLY A O 1
ATOM 585 N N . GLY A 1 81 ? -4.963 -5.271 -13.875 1.00 80.50 81 GLY A N 1
ATOM 586 C CA . GLY A 1 81 ? -6.059 -4.365 -13.540 1.00 80.50 81 GLY A CA 1
ATOM 587 C C . GLY A 1 81 ? -5.749 -2.893 -13.818 1.00 80.50 81 GLY A C 1
ATOM 588 O O . GLY A 1 81 ? -4.833 -2.555 -14.563 1.00 80.50 81 GLY A O 1
ATOM 589 N N . GLN A 1 82 ? -6.545 -2.007 -13.220 1.00 81.94 82 GLN A N 1
ATOM 590 C CA . GLN A 1 82 ? -6.372 -0.562 -13.355 1.00 81.94 82 GLN A CA 1
ATOM 591 C C . GLN A 1 82 ? -5.193 -0.070 -12.503 1.00 81.94 82 GLN A C 1
ATOM 593 O O . GLN A 1 82 ? -5.041 -0.478 -11.351 1.00 81.94 82 GLN A O 1
ATOM 598 N N . TRP A 1 83 ? -4.399 0.852 -13.049 1.00 83.31 83 TRP A N 1
ATOM 599 C CA . TRP A 1 83 ? -3.394 1.577 -12.276 1.00 83.31 83 TRP A CA 1
ATOM 600 C C . TRP A 1 83 ? -4.069 2.431 -11.187 1.00 83.31 83 TRP A C 1
ATOM 602 O O . TRP A 1 83 ? -4.999 3.184 -11.502 1.00 83.31 83 TRP A O 1
ATOM 612 N N . PRO A 1 84 ? -3.658 2.330 -9.915 1.00 81.56 84 PRO A N 1
ATOM 613 C CA . PRO A 1 84 ? -4.278 3.112 -8.855 1.00 81.56 84 PRO A CA 1
ATOM 614 C C . PRO A 1 84 ? -3.959 4.609 -8.992 1.00 81.56 84 PRO A C 1
ATOM 616 O O . PRO A 1 84 ? -2.819 4.984 -9.251 1.00 81.56 84 PRO A O 1
ATOM 619 N N . ALA A 1 85 ? -4.950 5.472 -8.758 1.00 78.62 85 ALA A N 1
ATOM 620 C CA . ALA A 1 85 ? -4.801 6.925 -8.906 1.00 78.62 85 ALA A CA 1
ATOM 621 C C . ALA A 1 85 ? -3.803 7.552 -7.912 1.00 78.62 85 ALA A C 1
ATOM 623 O O . ALA A 1 85 ? -3.162 8.546 -8.231 1.00 78.62 85 ALA A O 1
ATOM 624 N N . ASP A 1 86 ? -3.649 6.951 -6.731 1.00 73.44 86 ASP A N 1
ATOM 625 C CA . ASP A 1 86 ? -2.760 7.452 -5.676 1.00 73.44 86 ASP A CA 1
ATOM 626 C C . ASP A 1 86 ? -1.332 6.896 -5.776 1.00 73.44 86 ASP A C 1
ATOM 628 O O . ASP A 1 86 ? -0.518 7.154 -4.891 1.00 73.44 86 ASP A O 1
ATOM 632 N N . PHE A 1 87 ? -1.046 6.084 -6.800 1.00 76.19 87 PHE A N 1
ATOM 633 C CA . PHE A 1 87 ? 0.246 5.434 -6.979 1.00 76.19 87 PHE A CA 1
ATOM 634 C C . PHE A 1 87 ? 1.123 6.198 -7.953 1.00 76.19 87 PHE A C 1
ATOM 636 O O . PHE A 1 87 ? 0.757 6.409 -9.114 1.00 76.19 87 PHE A O 1
ATOM 643 N N . ASP A 1 88 ? 2.306 6.542 -7.467 1.00 78.38 88 ASP A N 1
ATOM 644 C CA . ASP A 1 88 ? 3.367 7.138 -8.259 1.00 78.38 88 ASP A CA 1
ATOM 645 C C . ASP A 1 88 ? 4.430 6.093 -8.603 1.00 78.38 88 ASP A C 1
ATOM 647 O O . ASP A 1 88 ? 4.876 5.343 -7.722 1.00 78.38 88 ASP A O 1
ATOM 651 N N . TYR A 1 89 ? 4.799 6.034 -9.881 1.00 76.25 89 TYR A N 1
ATOM 652 C CA . TYR A 1 89 ? 5.942 5.259 -10.346 1.00 76.25 89 TYR A CA 1
ATOM 653 C C . TYR A 1 89 ? 7.096 6.227 -10.530 1.00 76.25 89 TYR A C 1
ATOM 655 O O . TYR A 1 89 ? 7.108 7.001 -11.478 1.00 76.25 89 TYR A O 1
ATOM 663 N N . GLU A 1 90 ? 8.054 6.139 -9.619 1.00 72.44 90 GLU A N 1
ATOM 664 C CA . GLU A 1 90 ? 9.146 7.085 -9.502 1.00 72.44 90 GLU A CA 1
ATOM 665 C C . GLU A 1 90 ? 10.446 6.449 -10.012 1.00 72.44 90 GLU A C 1
ATOM 667 O O . GLU A 1 90 ? 11.043 5.591 -9.356 1.00 72.44 90 GLU A O 1
ATOM 672 N N . GLN A 1 91 ? 10.914 6.872 -11.188 1.00 64.75 91 GLN A N 1
ATOM 673 C CA . GLN A 1 91 ? 12.073 6.264 -11.856 1.00 64.75 91 GLN A CA 1
ATOM 674 C C . GLN A 1 91 ? 13.437 6.823 -11.409 1.00 64.75 91 GLN A C 1
ATOM 676 O O . GLN A 1 91 ? 14.479 6.527 -11.995 1.00 64.75 91 GLN A O 1
ATOM 681 N N . TRP A 1 92 ? 13.479 7.659 -10.376 1.00 56.06 92 TRP A N 1
ATOM 682 C CA . TRP A 1 92 ? 14.700 8.362 -9.971 1.00 56.06 92 TRP A CA 1
ATOM 683 C C . TRP A 1 92 ? 15.720 7.491 -9.228 1.00 56.06 92 TRP A C 1
ATOM 685 O O . TRP A 1 92 ? 16.658 8.019 -8.620 1.00 56.06 92 TRP A O 1
ATOM 695 N N . SER A 1 93 ? 15.568 6.164 -9.233 1.00 51.22 93 SER A N 1
ATOM 696 C CA . SER A 1 93 ? 16.398 5.310 -8.395 1.00 51.22 93 SER A CA 1
ATOM 697 C C . SER A 1 93 ? 16.455 3.840 -8.880 1.00 51.22 93 SER A C 1
ATOM 699 O O . SER A 1 93 ? 15.915 3.539 -9.935 1.00 51.22 93 SER A O 1
ATOM 701 N N . ASN A 1 94 ? 17.124 2.905 -8.189 1.00 54.00 94 ASN A N 1
ATOM 702 C CA . ASN A 1 94 ? 17.698 1.712 -8.852 1.00 54.00 94 ASN A CA 1
ATOM 703 C C . ASN A 1 94 ? 17.371 0.316 -8.238 1.00 54.00 94 ASN A C 1
ATOM 705 O O . ASN A 1 94 ? 18.102 -0.633 -8.499 1.00 54.00 94 ASN A O 1
ATOM 709 N N . ASP A 1 95 ? 16.273 0.167 -7.486 1.00 49.53 95 ASP A N 1
ATOM 710 C CA . ASP A 1 95 ? 15.708 -1.094 -6.941 1.00 49.53 95 ASP A CA 1
ATOM 711 C C . ASP A 1 95 ? 14.190 -1.035 -7.058 1.00 49.53 95 ASP A C 1
ATOM 713 O O . ASP A 1 95 ? 13.670 0.046 -6.931 1.00 49.53 95 ASP A O 1
ATOM 717 N N . ILE A 1 96 ? 13.423 -2.111 -7.191 1.00 57.69 96 IL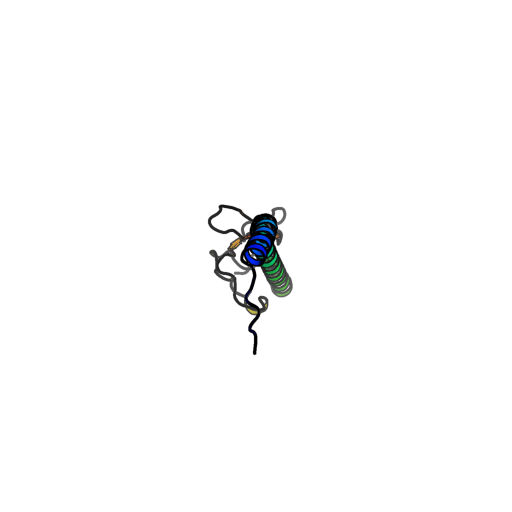E A N 1
ATOM 718 C CA . ILE A 1 96 ? 11.956 -1.966 -7.153 1.00 57.69 96 ILE A CA 1
ATOM 719 C C . ILE A 1 96 ? 11.502 -2.058 -5.684 1.00 57.69 96 ILE A C 1
ATOM 721 O O . ILE A 1 96 ? 11.700 -3.095 -5.048 1.00 57.69 96 ILE A O 1
ATOM 725 N N . GLY A 1 97 ? 10.869 -1.013 -5.135 1.00 61.88 97 GLY A N 1
ATOM 726 C CA . GLY A 1 97 ? 10.383 -0.990 -3.750 1.00 61.88 97 GLY A CA 1
ATOM 727 C C . GLY A 1 97 ? 9.036 -0.290 -3.586 1.00 61.88 97 GLY A C 1
ATOM 728 O O . GLY A 1 97 ? 8.635 0.531 -4.400 1.00 61.88 97 GLY A O 1
ATOM 729 N N . VAL A 1 98 ? 8.315 -0.620 -2.515 1.00 68.44 98 VAL A N 1
ATOM 730 C CA . VAL A 1 98 ? 7.025 -0.003 -2.176 1.00 68.44 98 VAL A CA 1
ATOM 731 C C . VAL A 1 98 ? 7.143 0.747 -0.874 1.00 68.44 98 VAL A C 1
ATOM 733 O O . VAL A 1 98 ? 7.929 0.384 0.004 1.00 68.44 98 VAL A O 1
ATOM 736 N N . SER A 1 99 ? 6.326 1.771 -0.712 1.00 66.44 99 SER A N 1
ATOM 737 C CA . SER A 1 99 ? 6.452 2.602 0.461 1.00 66.44 99 SER A CA 1
ATOM 738 C C . SER A 1 99 ? 5.226 3.401 0.808 1.00 66.44 99 SER A C 1
ATOM 740 O O . SER A 1 99 ? 4.373 3.671 -0.032 1.00 66.44 99 SER A O 1
ATOM 742 N N . TRP A 1 100 ? 5.194 3.792 2.073 1.00 66.94 100 TRP A N 1
ATOM 743 C CA . TRP A 1 100 ? 4.118 4.555 2.656 1.00 66.94 100 TRP A CA 1
ATOM 744 C C . TRP A 1 100 ? 4.639 5.924 3.096 1.00 66.94 100 TRP A C 1
ATOM 746 O O . TRP A 1 100 ? 5.516 5.995 3.961 1.00 66.94 100 TRP A O 1
ATOM 756 N N . ARG A 1 101 ? 4.108 7.004 2.510 1.00 65.38 101 ARG A N 1
ATOM 757 C CA . ARG A 1 101 ? 4.402 8.399 2.883 1.00 65.38 101 ARG A CA 1
ATOM 758 C C . ARG A 1 101 ? 3.175 9.022 3.567 1.00 65.38 101 ARG A C 1
ATOM 760 O O . ARG A 1 101 ? 2.338 9.630 2.898 1.00 65.38 101 ARG A O 1
ATOM 767 N N . PRO A 1 102 ? 3.025 8.906 4.898 1.00 60.03 102 PRO A N 1
ATOM 768 C CA . PRO A 1 102 ? 1.945 9.591 5.600 1.00 60.03 102 PRO A CA 1
ATOM 769 C C . PRO A 1 102 ? 2.121 11.112 5.506 1.00 60.03 102 PRO A C 1
ATOM 771 O O . PRO A 1 102 ? 3.143 11.644 5.929 1.00 60.03 102 PRO A O 1
ATOM 774 N N . GLY A 1 103 ? 1.116 11.813 4.973 1.00 59.50 103 GLY A N 1
ATOM 775 C CA . GLY A 1 103 ? 1.097 13.281 4.898 1.00 59.50 103 GLY A CA 1
ATOM 776 C C . GLY A 1 103 ? 1.789 13.904 3.679 1.00 59.50 103 GLY A C 1
ATOM 777 O O . GLY A 1 103 ? 1.910 15.125 3.632 1.00 59.50 103 GLY A O 1
ATOM 778 N N . GLY A 1 104 ? 2.232 13.105 2.700 1.00 58.53 104 GLY A N 1
ATOM 779 C CA . GLY A 1 104 ? 2.650 13.602 1.382 1.00 58.53 104 GLY A CA 1
ATOM 780 C C . GLY A 1 104 ? 1.465 13.810 0.429 1.00 58.53 104 GLY A C 1
ATOM 781 O O . GLY A 1 104 ? 0.348 13.392 0.729 1.00 58.53 104 GLY A O 1
ATOM 782 N N . THR A 1 105 ? 1.709 14.409 -0.745 1.00 54.59 105 THR A N 1
ATOM 783 C CA . THR A 1 105 ? 0.715 14.527 -1.837 1.00 54.59 105 THR A CA 1
ATOM 784 C C . THR A 1 105 ? 0.158 13.161 -2.262 1.00 54.59 105 THR A C 1
ATOM 786 O O . THR A 1 105 ? -0.990 13.079 -2.687 1.00 54.59 105 THR A O 1
ATOM 789 N N . TYR A 1 106 ? 0.939 12.092 -2.064 1.00 54.25 106 TYR A N 1
ATOM 790 C CA . TYR A 1 106 ? 0.562 10.699 -2.305 1.00 54.25 106 TYR A CA 1
ATOM 791 C C . TYR A 1 106 ? 0.944 9.846 -1.100 1.00 54.25 106 TYR A C 1
ATOM 793 O O . TYR A 1 106 ? 2.015 10.024 -0.515 1.00 54.25 106 TYR A O 1
ATOM 801 N N . GLN A 1 107 ? 0.049 8.939 -0.707 1.00 59.69 107 GLN A N 1
ATOM 802 C CA . GLN A 1 107 ? 0.243 8.094 0.474 1.00 59.69 107 GLN A CA 1
ATOM 803 C C . GLN A 1 107 ? 1.080 6.847 0.176 1.00 59.69 107 GLN A C 1
ATOM 805 O O . GLN A 1 107 ? 1.669 6.285 1.102 1.00 59.69 107 GLN A O 1
ATOM 810 N N . TRP A 1 108 ? 1.139 6.433 -1.094 1.00 56.75 108 TRP A N 1
ATOM 811 C CA . TRP A 1 108 ? 1.851 5.248 -1.556 1.00 56.75 108 TRP A CA 1
ATOM 812 C C . TRP A 1 108 ? 2.637 5.542 -2.819 1.00 56.75 108 TRP A C 1
ATOM 814 O O . TRP A 1 108 ? 2.166 6.200 -3.738 1.00 56.75 108 TRP A O 1
ATOM 824 N N . THR A 1 109 ? 3.845 5.022 -2.860 1.00 54.84 109 THR A N 1
ATOM 825 C CA . THR A 1 109 ? 4.836 5.399 -3.864 1.00 54.84 109 THR A CA 1
ATOM 826 C C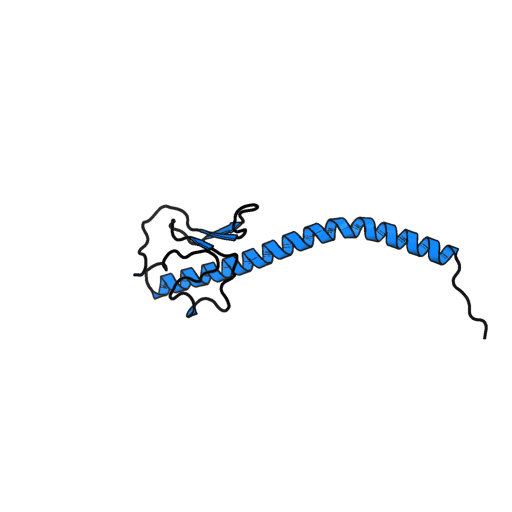 . THR A 1 109 ? 5.702 4.177 -4.116 1.00 54.84 109 THR A C 1
ATOM 828 O O . THR A 1 109 ? 6.159 3.511 -3.176 1.00 54.84 109 THR A O 1
ATOM 831 N N . VAL A 1 110 ? 5.884 3.835 -5.385 1.00 55.12 110 VAL A N 1
ATOM 832 C CA . VAL A 1 110 ? 6.847 2.817 -5.794 1.00 55.12 110 VAL A CA 1
ATOM 833 C C . VAL A 1 110 ? 8.100 3.580 -6.164 1.00 55.12 110 VAL A C 1
ATOM 835 O O . VAL A 1 110 ? 8.157 4.199 -7.221 1.00 55.12 110 VAL A O 1
ATOM 838 N N . TRP A 1 111 ? 9.071 3.587 -5.261 1.00 52.38 111 TRP A N 1
ATOM 839 C CA . TRP A 1 111 ? 10.356 4.215 -5.513 1.00 52.38 111 TRP A CA 1
ATOM 840 C C . TRP A 1 111 ? 11.431 3.175 -5.594 1.00 52.38 111 TRP A C 1
ATOM 842 O O . TRP A 1 111 ? 11.281 2.020 -5.185 1.00 52.38 111 TRP A O 1
ATOM 852 N N . LEU A 1 112 ? 12.554 3.657 -6.079 1.00 45.28 112 LEU A N 1
ATOM 853 C CA . LEU A 1 112 ? 13.711 2.850 -6.275 1.00 45.28 112 LEU A CA 1
ATOM 854 C C . LEU A 1 112 ? 14.820 3.285 -5.266 1.00 45.28 112 LEU A C 1
ATOM 856 O O . LEU A 1 112 ? 14.703 4.362 -4.668 1.00 45.28 112 LEU A O 1
ATOM 860 N N . THR A 1 113 ? 15.908 2.532 -5.019 1.00 41.16 113 THR A N 1
ATOM 861 C CA . THR A 1 113 ? 17.064 2.964 -4.152 1.00 41.16 113 THR A CA 1
ATOM 862 C C . THR A 1 113 ? 18.424 2.786 -4.871 1.00 41.16 113 THR A C 1
ATOM 864 O O . THR A 1 113 ? 18.540 1.911 -5.717 1.00 41.16 113 THR A O 1
ATOM 867 N N . GLN A 1 114 ? 19.437 3.648 -4.649 1.00 42.72 114 GLN A N 1
ATOM 868 C CA . GLN A 1 114 ? 20.603 3.799 -5.554 1.00 42.72 114 GLN A CA 1
ATOM 869 C C . GLN A 1 114 ? 21.761 2.784 -5.403 1.00 42.72 114 GLN A C 1
ATOM 871 O O . GLN A 1 114 ? 22.251 2.557 -4.300 1.00 42.72 114 GLN A O 1
ATOM 876 N N . GLY A 1 115 ? 22.305 2.331 -6.551 1.00 40.00 115 GLY A N 1
ATOM 877 C CA . GLY A 1 115 ? 23.650 1.739 -6.683 1.00 40.00 115 GLY A CA 1
ATOM 878 C C . GLY A 1 115 ? 24.127 1.423 -8.118 1.00 40.00 115 GLY A C 1
ATOM 879 O O . GLY A 1 115 ? 25.331 1.325 -8.341 1.00 40.00 115 GLY A O 1
ATOM 880 N N . VAL A 1 116 ? 23.231 1.302 -9.111 1.00 47.31 116 VAL A N 1
ATOM 881 C CA . VAL A 1 116 ? 23.587 0.977 -10.511 1.00 47.31 116 VAL A CA 1
ATOM 882 C C . VAL A 1 116 ? 22.729 1.798 -11.475 1.00 47.31 116 VAL A C 1
ATOM 884 O O . VAL A 1 116 ? 21.514 1.825 -11.328 1.00 47.31 116 VAL A O 1
ATOM 887 N N . ALA A 1 117 ? 23.332 2.463 -12.465 1.00 53.28 117 ALA A N 1
ATOM 888 C CA 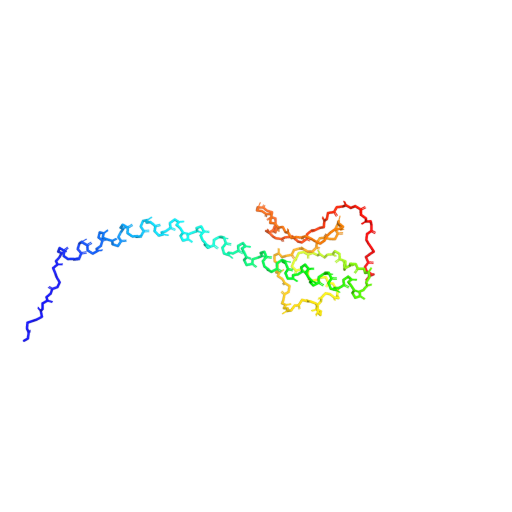. ALA A 1 117 ? 22.582 3.099 -13.549 1.00 53.28 117 ALA A CA 1
ATOM 889 C C . ALA A 1 117 ? 21.847 2.020 -14.359 1.00 53.28 117 ALA A C 1
ATOM 891 O O . ALA A 1 117 ? 22.483 1.200 -15.022 1.00 53.28 117 ALA A O 1
ATOM 892 N N . VAL A 1 118 ? 20.518 1.996 -14.282 1.00 64.00 118 VAL A N 1
ATOM 893 C CA . VAL A 1 118 ? 19.683 1.025 -14.995 1.00 64.00 118 VAL A CA 1
ATOM 894 C C . VAL A 1 118 ? 19.149 1.618 -16.305 1.00 64.00 118 VAL A C 1
ATOM 896 O O . VAL A 1 118 ? 18.734 2.778 -16.330 1.00 64.00 118 VAL A O 1
ATOM 899 N N . PRO A 1 119 ? 19.166 0.855 -17.413 1.00 72.81 119 PRO A N 1
ATOM 900 C CA . PRO A 1 119 ? 18.721 1.343 -18.712 1.00 72.81 119 PRO A CA 1
ATOM 901 C C . PRO A 1 119 ? 17.217 1.645 -18.709 1.00 72.81 119 PRO A C 1
ATOM 903 O O . PRO A 1 119 ? 16.404 0.842 -18.245 1.00 72.81 119 PRO A O 1
ATOM 906 N N . ILE A 1 120 ? 16.862 2.811 -19.246 1.00 75.50 120 ILE A N 1
ATOM 907 C CA . ILE A 1 120 ? 15.488 3.305 -19.385 1.00 75.50 120 ILE A CA 1
ATOM 908 C C . ILE A 1 120 ? 15.013 2.993 -20.800 1.00 75.50 120 ILE A C 1
ATOM 910 O O . ILE A 1 120 ? 15.743 3.252 -21.759 1.00 75.50 120 ILE A O 1
ATOM 914 N N . CYS A 1 121 ? 13.810 2.442 -20.943 1.00 79.12 121 CYS A N 1
ATOM 915 C CA . CYS A 1 121 ? 13.242 2.226 -22.266 1.00 79.12 121 CYS A CA 1
ATOM 916 C C . CYS A 1 121 ? 12.929 3.578 -22.941 1.00 79.12 121 CYS A C 1
ATOM 918 O O . CYS A 1 121 ? 12.533 4.522 -22.248 1.00 79.12 121 CYS A O 1
ATOM 920 N N . PRO A 1 122 ? 13.128 3.693 -24.268 1.00 72.88 122 PRO A N 1
ATOM 921 C CA . PRO A 1 122 ? 12.914 4.938 -25.000 1.00 72.88 122 PRO A CA 1
ATOM 922 C C . PRO A 1 122 ? 11.491 5.478 -24.879 1.00 72.88 122 PRO A C 1
ATOM 924 O O . PRO A 1 122 ? 10.530 4.682 -24.818 1.00 72.88 122 PRO A O 1
#

Secondary structure (DSSP, 8-state):
----PPPHHHHHHHHHHHHHHHHHHHHHHHHHHHHHHHHHHHHHHHHHHHHHHHHHHHHSSBPPP--TTPPPTT-TTT-SSPPPTTEEE--SSSS-EEEE-TTSS-SEEEE--SSS-PPBP-

Foldseek 3Di:
DDDDDDDPVNVVVVVVVVVVVCVVVVVVVVVVVVVVVVVVVVVLLVQLLQLQVVQCVVPVAGFDFDDALDDGPPSVVSRPDGRHRLEGEGPPADAFDKDADPPDPHGIYGDHHHDDDTHYDD

pLDDT: mean 75.95, std 13.47, range [40.0, 94.94]

Sequence (122 aa):
MRQRGFSVVELLVAMAVVAILAAFIIPRYAASRNTAQQDAARATASSLLMAVTSYYTASGCYPRDVGVGTMPAGLAPYVGGQWPADFDYEQWSNDIGVSWRPGGTYQWTVWLTQGVAVPICP